Protein AF-A0AAU2XL66-F1 (afdb_monomer_lite)

Foldseek 3Di:
DFPVVVVQVVCVVVVWHFPDWDQDPQQKIKTWTADPVGDIDIDIGDHD

Radius of gyration: 10.86 Å; chains: 1; bounding box: 19×17×32 Å

Structure (mmCIF, N/CA/C/O backbone):
data_AF-A0AAU2XL66-F1
#
_entry.id   AF-A0AAU2XL66-F1
#
loop_
_atom_site.group_PDB
_atom_site.id
_atom_site.type_symbol
_atom_site.label_atom_id
_atom_site.label_alt_id
_atom_site.label_comp_id
_atom_site.label_asym_id
_atom_site.label_entity_id
_atom_site.label_seq_id
_atom_site.pdbx_PDB_ins_code
_atom_site.Cartn_x
_atom_site.Cartn_y
_atom_site.Cartn_z
_atom_site.occupancy
_atom_site.B_iso_or_equiv
_atom_site.auth_seq_id
_atom_site.auth_comp_id
_atom_site.auth_asym_id
_atom_site.auth_atom_id
_atom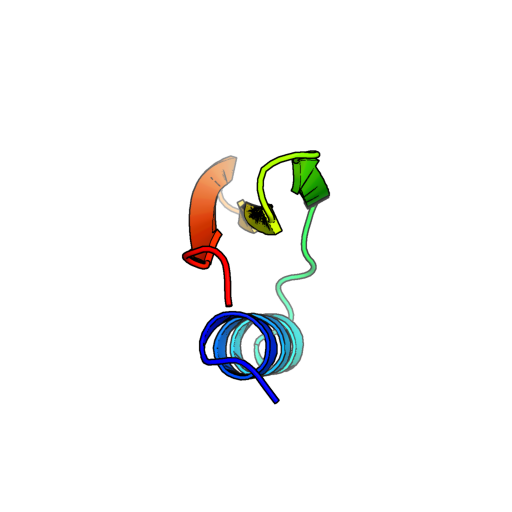_site.pdbx_PDB_model_num
ATOM 1 N N . MET A 1 1 ? -1.515 -11.885 -13.843 1.00 53.62 1 MET A N 1
ATOM 2 C CA . MET A 1 1 ? -1.826 -11.550 -12.444 1.00 53.62 1 MET A CA 1
ATOM 3 C C . MET A 1 1 ? -0.517 -11.706 -11.709 1.00 53.62 1 MET A C 1
ATOM 5 O O . MET A 1 1 ? -0.012 -12.817 -11.646 1.00 53.62 1 MET A O 1
ATOM 9 N N . ASP A 1 2 ? 0.111 -10.581 -11.398 1.00 67.69 2 ASP A N 1
ATOM 10 C CA . ASP A 1 2 ? 1.478 -10.504 -10.873 1.00 67.69 2 ASP A CA 1
ATOM 11 C C . ASP A 1 2 ? 1.533 -11.012 -9.420 1.00 67.69 2 ASP A C 1
ATOM 13 O O . ASP A 1 2 ? 0.527 -10.924 -8.710 1.00 67.69 2 ASP A O 1
ATOM 17 N N . ASP A 1 3 ? 2.685 -11.514 -8.958 1.00 80.88 3 ASP A N 1
ATOM 18 C CA . ASP A 1 3 ? 2.895 -11.931 -7.561 1.00 80.88 3 ASP A CA 1
ATOM 19 C C . ASP A 1 3 ? 2.492 -10.844 -6.551 1.00 80.88 3 ASP A C 1
ATOM 21 O O . ASP A 1 3 ? 2.037 -11.152 -5.446 1.00 80.88 3 ASP A O 1
ATOM 25 N N . LEU A 1 4 ? 2.627 -9.566 -6.923 1.00 82.06 4 LEU A N 1
ATOM 26 C CA . LEU A 1 4 ? 2.196 -8.447 -6.096 1.00 82.06 4 LEU A CA 1
ATOM 27 C C . LEU A 1 4 ? 0.673 -8.392 -5.937 1.00 82.06 4 LEU A C 1
ATOM 29 O O . LEU A 1 4 ? 0.197 -8.162 -4.831 1.00 82.06 4 LEU A O 1
ATOM 33 N N . ASP A 1 5 ? -0.085 -8.629 -7.006 1.00 82.19 5 ASP A N 1
ATOM 34 C CA . ASP A 1 5 ? -1.553 -8.582 -6.995 1.00 82.19 5 ASP A CA 1
ATOM 35 C C . ASP A 1 5 ? -2.134 -9.695 -6.111 1.00 82.19 5 ASP A C 1
ATOM 37 O O . ASP A 1 5 ? -2.995 -9.449 -5.267 1.00 82.19 5 ASP A O 1
ATOM 41 N N . ALA A 1 6 ? -1.561 -10.901 -6.201 1.00 86.00 6 ALA A N 1
ATOM 42 C CA . ALA A 1 6 ? -1.931 -12.023 -5.341 1.00 86.00 6 ALA A CA 1
ATOM 43 C C . ALA A 1 6 ? -1.638 -11.743 -3.855 1.00 86.00 6 ALA A C 1
ATOM 45 O O . ALA A 1 6 ? -2.435 -12.095 -2.982 1.00 86.00 6 ALA A O 1
ATOM 46 N N . ARG A 1 7 ? -0.512 -11.079 -3.555 1.00 84.75 7 ARG A N 1
ATOM 47 C CA . ARG A 1 7 ? -0.184 -10.654 -2.185 1.00 84.75 7 ARG A CA 1
ATOM 48 C C . ARG A 1 7 ? -1.144 -9.580 -1.690 1.00 84.75 7 ARG A C 1
ATOM 50 O O . ARG A 1 7 ? -1.636 -9.704 -0.575 1.00 84.75 7 ARG A O 1
ATOM 57 N N . VAL A 1 8 ? -1.440 -8.573 -2.512 1.00 84.9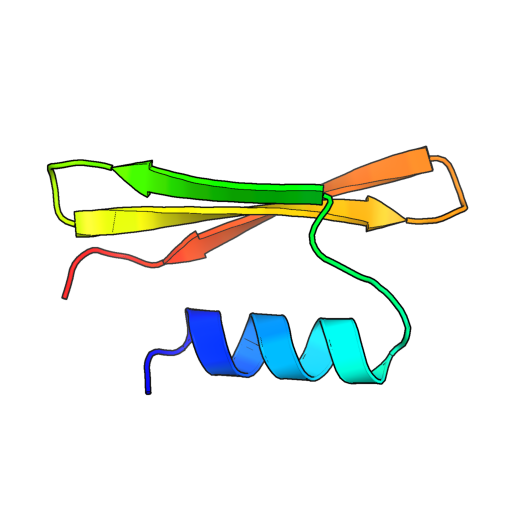4 8 VAL A N 1
ATOM 58 C CA . VAL A 1 8 ? -2.383 -7.495 -2.177 1.00 84.94 8 VAL A CA 1
ATOM 59 C C . VAL A 1 8 ? -3.763 -8.065 -1.858 1.00 84.94 8 VAL A C 1
ATOM 61 O O . VAL A 1 8 ? -4.314 -7.767 -0.802 1.00 84.94 8 VAL A O 1
ATOM 64 N N . ALA A 1 9 ? -4.279 -8.953 -2.710 1.00 86.31 9 ALA A N 1
ATOM 65 C CA . ALA A 1 9 ? -5.564 -9.610 -2.493 1.00 86.31 9 ALA A CA 1
ATOM 66 C C . ALA A 1 9 ? -5.580 -10.448 -1.201 1.00 86.31 9 ALA A C 1
ATOM 68 O O . ALA A 1 9 ? -6.541 -10.386 -0.438 1.00 86.31 9 ALA A O 1
ATOM 69 N N . GLY A 1 10 ? -4.502 -11.186 -0.914 1.00 87.38 10 GLY A N 1
ATOM 70 C CA . GLY A 1 10 ? -4.389 -11.977 0.314 1.00 87.38 10 GLY A CA 1
ATOM 71 C C . GLY A 1 10 ? -4.277 -11.142 1.595 1.00 87.38 10 GLY A C 1
ATOM 72 O O . GLY A 1 10 ? -4.688 -11.601 2.658 1.00 87.38 10 GLY A O 1
ATOM 73 N N . ILE A 1 11 ? -3.728 -9.927 1.520 1.00 84.31 11 ILE A N 1
ATOM 74 C CA . ILE A 1 11 ? -3.655 -8.997 2.658 1.00 84.31 11 ILE A CA 1
ATOM 75 C C . ILE A 1 11 ? -5.020 -8.325 2.877 1.00 84.31 11 ILE A C 1
ATOM 77 O O . ILE A 1 11 ? -5.488 -8.265 4.015 1.00 84.31 11 ILE A O 1
ATOM 81 N N . ALA A 1 12 ? -5.701 -7.935 1.795 1.00 84.44 12 ALA A N 1
ATOM 82 C CA . ALA A 1 12 ? -7.053 -7.380 1.845 1.00 84.44 12 ALA A CA 1
ATOM 83 C C . ALA A 1 12 ? -8.079 -8.371 2.425 1.00 84.44 12 ALA A C 1
ATOM 85 O O . ALA A 1 12 ? -8.899 -7.985 3.254 1.00 84.44 12 ALA A O 1
ATOM 86 N N . ASP A 1 13 ? -7.986 -9.661 2.076 1.00 85.75 13 ASP A N 1
ATOM 87 C CA . ASP A 1 13 ? -8.821 -10.733 2.653 1.00 85.75 13 ASP A CA 1
ATOM 88 C C . ASP A 1 13 ? -8.667 -10.848 4.182 1.00 85.75 13 ASP A C 1
ATOM 90 O O . ASP A 1 13 ? -9.612 -11.159 4.904 1.00 85.75 13 ASP A O 1
ATOM 94 N N . ARG A 1 14 ? -7.485 -10.501 4.705 1.00 84.06 14 ARG A N 1
ATOM 95 C CA . ARG A 1 14 ? -7.196 -10.479 6.149 1.00 84.06 14 ARG A CA 1
ATOM 96 C C . ARG A 1 14 ? -7.681 -9.197 6.835 1.00 84.06 14 ARG A C 1
ATOM 98 O O . ARG A 1 14 ? -7.452 -9.042 8.031 1.00 84.06 14 ARG A O 1
ATOM 105 N N . GLY A 1 15 ? -8.339 -8.296 6.101 1.00 83.88 15 GLY A N 1
ATOM 106 C CA . GLY A 1 15 ? -8.864 -7.026 6.605 1.00 83.88 15 GLY A CA 1
ATOM 107 C C . GLY A 1 15 ? -7.844 -5.887 6.643 1.00 83.88 15 GLY A C 1
ATOM 108 O O . GLY A 1 15 ? -8.086 -4.883 7.308 1.00 83.88 15 GLY A O 1
ATOM 109 N N . LEU A 1 16 ? -6.705 -6.035 5.962 1.00 83.81 16 LEU A N 1
ATOM 110 C CA . LEU A 1 16 ? -5.675 -5.001 5.857 1.00 83.81 16 LEU A CA 1
ATOM 111 C C . LEU A 1 16 ? -5.729 -4.374 4.464 1.00 83.81 16 LEU A C 1
ATOM 113 O O . LEU A 1 16 ? -5.327 -4.986 3.475 1.00 83.81 16 LEU A O 1
ATOM 117 N N . GLU A 1 17 ? -6.222 -3.143 4.377 1.00 82.75 17 GLU A N 1
ATOM 118 C CA . GLU A 1 17 ? -6.264 -2.418 3.109 1.00 82.75 17 GLU A CA 1
ATOM 119 C C . GLU A 1 17 ? -4.951 -1.662 2.849 1.00 82.75 17 GLU A C 1
ATOM 121 O O . GLU A 1 17 ? -4.336 -1.127 3.779 1.00 82.75 17 GLU A O 1
ATOM 126 N N . PRO A 1 18 ? -4.491 -1.602 1.588 1.00 85.88 18 PRO A N 1
ATOM 127 C CA . PRO A 1 18 ? -3.312 -0.832 1.232 1.00 85.88 18 PRO A CA 1
ATOM 128 C C . PRO A 1 18 ? -3.563 0.661 1.440 1.00 85.88 18 PRO A C 1
ATOM 130 O O . PRO A 1 18 ? -4.522 1.234 0.930 1.00 85.88 18 PRO A O 1
ATOM 133 N N . THR A 1 19 ? -2.655 1.309 2.159 1.00 88.12 19 THR A N 1
ATOM 134 C CA . THR A 1 19 ? -2.705 2.748 2.438 1.00 88.12 19 THR A CA 1
ATOM 135 C C . THR A 1 19 ? -2.196 3.571 1.257 1.00 88.12 19 THR A C 1
ATOM 137 O O . THR A 1 19 ? -2.698 4.662 1.000 1.00 88.12 19 THR A O 1
ATOM 140 N N . SER A 1 20 ? -1.214 3.052 0.515 1.00 85.94 20 SER A N 1
ATOM 141 C CA . SER A 1 20 ? -0.731 3.669 -0.724 1.00 85.94 20 SER A CA 1
ATOM 142 C C . SER A 1 20 ? -0.376 2.600 -1.746 1.00 85.94 20 SER A C 1
ATOM 144 O O . SER A 1 20 ? 0.191 1.565 -1.398 1.00 85.94 20 SER A O 1
ATOM 146 N N . SER A 1 21 ? -0.674 2.863 -3.016 1.00 86.88 21 SER A N 1
ATOM 147 C CA . SER A 1 21 ? -0.172 2.072 -4.136 1.00 86.88 21 SER A CA 1
ATOM 148 C C . SER A 1 21 ? 0.424 3.010 -5.180 1.00 86.88 21 SER A C 1
ATOM 150 O O . SER A 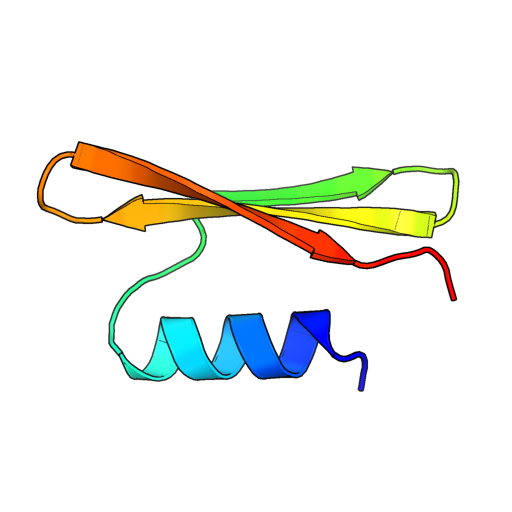1 21 ? -0.246 3.888 -5.718 1.00 86.88 21 SER A O 1
ATOM 152 N N . GLU A 1 22 ? 1.712 2.841 -5.443 1.00 87.81 22 GLU A N 1
ATOM 153 C CA . GLU A 1 22 ? 2.484 3.645 -6.378 1.00 87.81 22 GLU A CA 1
ATOM 154 C C . GLU A 1 22 ? 3.014 2.741 -7.485 1.00 87.81 22 GLU A C 1
ATOM 156 O O . GLU A 1 22 ? 3.646 1.714 -7.237 1.00 87.81 22 GLU A O 1
ATOM 161 N N . THR A 1 23 ? 2.762 3.126 -8.733 1.00 86.25 23 THR A N 1
ATOM 162 C CA . THR A 1 23 ? 3.390 2.497 -9.897 1.00 86.25 23 THR A CA 1
ATOM 163 C C . THR A 1 23 ? 4.381 3.484 -10.484 1.00 86.25 23 THR A C 1
ATOM 165 O O . THR A 1 23 ? 4.007 4.562 -10.944 1.00 86.25 23 THR A O 1
ATOM 168 N N . TYR A 1 24 ? 5.655 3.123 -10.446 1.00 85.19 24 TYR A N 1
ATOM 169 C CA . TYR A 1 24 ? 6.732 3.921 -10.999 1.00 85.19 24 TYR A CA 1
ATOM 170 C C . TYR A 1 24 ? 6.800 3.747 -12.519 1.00 85.19 24 TYR A C 1
ATOM 172 O O . TYR A 1 24 ? 6.459 2.702 -13.075 1.00 85.19 24 TYR A O 1
ATOM 1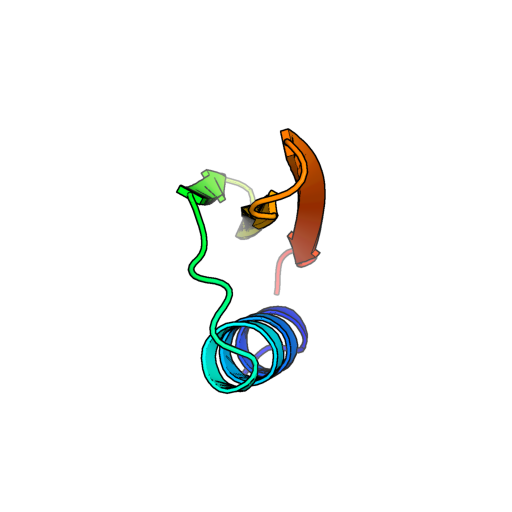80 N N . ALA A 1 25 ? 7.293 4.777 -13.208 1.00 80.62 25 ALA A N 1
ATOM 181 C CA . ALA 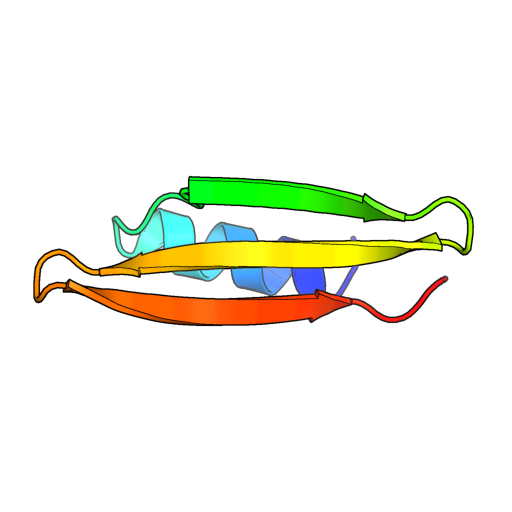A 1 25 ? 7.389 4.801 -14.669 1.00 80.62 25 ALA A CA 1
ATOM 182 C C . ALA A 1 25 ? 8.317 3.716 -15.253 1.00 80.62 25 ALA A C 1
ATOM 184 O O . ALA A 1 25 ? 8.200 3.368 -16.422 1.00 80.62 25 ALA A O 1
ATOM 185 N N . ASN A 1 26 ? 9.222 3.163 -14.442 1.00 82.88 26 ASN A N 1
ATOM 186 C CA . ASN A 1 26 ? 10.078 2.031 -14.803 1.00 82.88 26 ASN A CA 1
ATOM 187 C C . ASN A 1 26 ? 9.373 0.666 -14.673 1.00 82.88 26 ASN A C 1
ATOM 189 O O . ASN A 1 26 ? 10.040 -0.357 -14.778 1.00 82.88 26 ASN A O 1
ATOM 193 N N . GLY A 1 27 ? 8.065 0.644 -14.399 1.00 82.62 27 GLY A N 1
ATOM 194 C CA . GLY A 1 27 ? 7.261 -0.569 -14.243 1.00 82.62 27 GLY A CA 1
ATOM 195 C C . GLY A 1 27 ? 7.284 -1.169 -12.836 1.00 82.62 27 GLY A C 1
ATOM 196 O O . GLY A 1 27 ? 6.502 -2.074 -12.559 1.00 82.62 27 GLY A O 1
ATOM 197 N N . VAL A 1 28 ? 8.134 -0.664 -11.934 1.00 87.50 28 VAL A N 1
ATOM 198 C CA . VAL A 1 28 ? 8.148 -1.096 -10.530 1.00 87.50 28 VAL A CA 1
ATOM 199 C C . VAL A 1 28 ? 6.848 -0.666 -9.868 1.00 87.50 28 VAL A C 1
ATOM 201 O O . VAL A 1 28 ? 6.398 0.468 -10.029 1.00 87.50 28 VAL A O 1
ATOM 204 N N . ARG A 1 29 ? 6.264 -1.553 -9.071 1.00 88.69 29 ARG A N 1
ATOM 205 C CA . ARG A 1 29 ? 5.085 -1.247 -8.258 1.00 88.69 29 ARG A CA 1
ATOM 206 C C . ARG A 1 29 ? 5.449 -1.333 -6.789 1.00 88.69 29 ARG A C 1
ATOM 208 O O . ARG A 1 29 ? 6.194 -2.223 -6.389 1.00 88.69 29 ARG A O 1
ATOM 215 N N . LYS A 1 30 ? 4.918 -0.427 -5.983 1.00 88.06 30 LYS A N 1
ATOM 216 C CA . LYS A 1 30 ? 5.073 -0.421 -4.533 1.00 88.06 30 LYS A CA 1
ATOM 217 C C . LYS A 1 30 ? 3.708 -0.252 -3.895 1.00 88.06 30 LYS A C 1
ATOM 219 O O . LYS A 1 30 ? 2.944 0.619 -4.291 1.00 88.06 30 LYS A O 1
ATOM 224 N N . VAL A 1 31 ? 3.415 -1.079 -2.906 1.00 90.69 31 VAL A N 1
ATOM 225 C CA . VAL A 1 31 ? 2.192 -0.992 -2.114 1.00 90.69 31 VAL A CA 1
ATOM 226 C C . VAL A 1 31 ? 2.578 -0.918 -0.648 1.00 90.69 31 VAL A C 1
ATOM 228 O O . VAL A 1 31 ? 3.334 -1.762 -0.176 1.00 90.69 31 VAL A O 1
ATOM 231 N N . THR A 1 32 ? 2.082 0.089 0.055 1.00 90.38 32 THR A N 1
ATOM 232 C CA . THR A 1 32 ? 2.341 0.334 1.475 1.00 90.38 32 THR A CA 1
ATOM 233 C C . THR A 1 32 ? 1.079 0.048 2.276 1.00 90.38 32 THR A C 1
ATOM 235 O O . THR A 1 32 ? -0.014 0.446 1.873 1.00 90.38 32 THR A O 1
ATOM 238 N N . TYR A 1 33 ? 1.239 -0.613 3.416 1.00 86.88 33 TYR A N 1
ATOM 239 C CA . TYR A 1 33 ? 0.179 -0.994 4.342 1.00 86.88 33 TYR A CA 1
ATOM 240 C C . TYR A 1 33 ? 0.500 -0.474 5.732 1.00 86.88 33 TYR A C 1
ATOM 242 O O . TYR A 1 33 ? 1.659 -0.514 6.150 1.00 86.88 33 TYR A O 1
ATOM 250 N N . HIS A 1 34 ? -0.541 -0.065 6.448 1.00 87.56 34 HIS A N 1
ATOM 251 C CA . HIS A 1 34 ? -0.488 0.211 7.874 1.00 87.56 34 HIS A CA 1
ATOM 252 C C . HIS A 1 34 ? -1.405 -0.769 8.589 1.00 87.56 34 HIS A C 1
ATOM 254 O O . HIS A 1 34 ? -2.591 -0.870 8.275 1.00 87.56 34 HIS A O 1
ATOM 260 N N . ASP A 1 35 ? -0.845 -1.502 9.539 1.00 82.31 35 ASP A N 1
ATOM 261 C CA . ASP A 1 35 ? -1.629 -2.335 10.439 1.00 82.31 35 ASP A CA 1
ATOM 262 C C . ASP A 1 35 ? -2.215 -1.490 11.589 1.00 82.31 35 ASP A C 1
ATOM 264 O O . ASP A 1 35 ? -1.650 -0.447 11.931 1.00 82.31 35 ASP A O 1
ATOM 268 N N . PRO A 1 36 ? -3.362 -1.886 12.172 1.00 79.94 36 PRO A N 1
ATOM 269 C CA . PRO A 1 36 ? -3.991 -1.201 13.305 1.00 79.94 36 PRO A CA 1
ATOM 270 C C . PRO A 1 36 ? -3.085 -0.978 14.525 1.00 79.94 36 PRO A C 1
ATOM 272 O O . PRO A 1 36 ? -3.360 -0.071 15.309 1.00 79.94 36 PRO A O 1
ATOM 275 N N . ASP A 1 37 ? -2.013 -1.753 14.687 1.00 84.69 37 ASP A N 1
ATOM 276 C CA . ASP A 1 37 ? -1.003 -1.579 15.739 1.00 84.69 37 ASP A CA 1
ATOM 277 C C . ASP A 1 37 ? -0.020 -0.426 15.416 1.00 84.69 37 ASP A C 1
ATOM 279 O O . ASP A 1 37 ? 0.799 -0.032 16.244 1.00 84.69 37 ASP A O 1
ATOM 283 N N . GLY A 1 38 ? -0.115 0.162 14.217 1.00 83.06 38 GLY A N 1
ATOM 284 C CA . GLY A 1 38 ? 0.692 1.297 13.756 1.00 83.06 38 GLY A CA 1
ATOM 285 C C . GLY A 1 38 ? 1.953 0.906 12.985 1.00 83.06 38 GLY A C 1
ATOM 286 O O . GLY A 1 38 ? 2.767 1.772 12.662 1.00 83.06 38 GLY A O 1
ATOM 287 N N . ASN A 1 39 ? 2.125 -0.379 12.673 1.00 87.12 39 ASN A N 1
ATOM 288 C CA . ASN A 1 39 ? 3.268 -0.868 11.907 1.00 87.12 39 ASN A CA 1
ATOM 289 C C . ASN A 1 39 ? 3.095 -0.592 10.406 1.00 87.12 39 ASN A C 1
ATOM 291 O O . ASN A 1 39 ? 2.021 -0.825 9.852 1.00 87.12 39 ASN A O 1
ATOM 295 N N . GLU A 1 40 ? 4.167 -0.144 9.745 1.00 89.12 40 GLU A N 1
ATOM 296 C CA . GLU A 1 40 ? 4.210 0.064 8.292 1.00 89.12 40 GLU A CA 1
ATOM 297 C C . GLU A 1 40 ? 4.942 -1.092 7.598 1.00 89.12 40 GLU A C 1
ATOM 299 O O . GLU A 1 40 ? 6.051 -1.471 7.991 1.00 89.12 40 GLU A O 1
ATOM 304 N N . PHE A 1 41 ? 4.356 -1.616 6.518 1.00 86.56 41 PHE A N 1
ATOM 305 C CA . PHE A 1 41 ? 5.002 -2.612 5.661 1.00 86.56 41 PHE A CA 1
ATOM 306 C C . PHE A 1 41 ? 4.801 -2.283 4.184 1.00 86.56 41 PHE A C 1
ATOM 308 O O . PHE A 1 41 ? 3.712 -1.908 3.754 1.00 86.56 41 PHE A O 1
ATOM 315 N N . GLY A 1 42 ? 5.850 -2.477 3.385 1.00 86.19 42 GLY A N 1
ATOM 316 C CA . GLY A 1 42 ? 5.829 -2.243 1.945 1.00 86.19 42 GLY A CA 1
ATOM 317 C C . GLY A 1 42 ? 6.068 -3.518 1.143 1.00 86.19 42 GLY A C 1
ATOM 318 O O . GLY A 1 42 ? 7.035 -4.237 1.387 1.00 86.19 42 GLY A O 1
ATOM 319 N N . PHE A 1 43 ? 5.234 -3.763 0.136 1.00 84.75 43 PHE A N 1
ATOM 320 C CA . PHE A 1 43 ? 5.434 -4.802 -0.868 1.00 84.75 43 PHE A CA 1
ATOM 321 C C . PHE A 1 43 ? 5.843 -4.170 -2.197 1.00 84.75 43 PHE A C 1
ATOM 323 O O . PHE A 1 43 ? 5.134 -3.325 -2.740 1.00 84.75 43 PHE A O 1
ATOM 330 N N . GLY A 1 44 ? 6.998 -4.582 -2.719 1.00 84.56 44 GLY A N 1
ATOM 331 C CA . GLY A 1 44 ? 7.480 -4.199 -4.044 1.00 84.56 44 GLY A CA 1
ATOM 332 C C . GLY A 1 44 ? 7.262 -5.319 -5.059 1.00 84.56 44 GLY A C 1
ATOM 333 O O . GLY A 1 44 ? 7.611 -6.466 -4.783 1.00 84.56 44 GLY A O 1
ATOM 334 N N . GLY A 1 45 ? 6.708 -4.979 -6.219 1.00 82.44 45 GLY A N 1
ATOM 335 C CA . GLY A 1 45 ? 6.68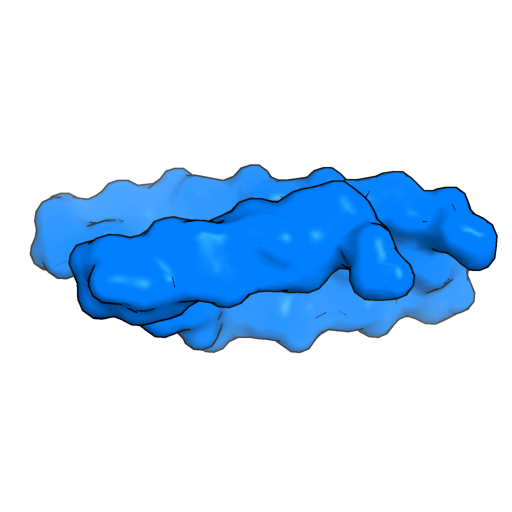0 -5.826 -7.411 1.00 82.44 45 GLY A CA 1
ATOM 336 C C . GLY A 1 45 ? 7.753 -5.374 -8.397 1.00 82.44 45 GLY A C 1
ATOM 337 O O . GLY A 1 45 ? 7.879 -4.177 -8.678 1.00 82.44 45 GLY A O 1
ATOM 338 N N . ALA A 1 46 ? 8.546 -6.324 -8.893 1.00 77.06 46 ALA A N 1
ATOM 339 C CA . ALA A 1 46 ? 9.504 -6.077 -9.966 1.00 77.06 46 ALA A CA 1
ATOM 340 C C . ALA A 1 46 ? 8.769 -5.653 -11.257 1.00 77.06 46 ALA A C 1
ATOM 342 O O . ALA A 1 46 ? 7.603 -6.004 -11.431 1.00 77.06 46 ALA A O 1
ATOM 343 N N . PRO A 1 47 ? 9.414 -4.891 -12.157 1.00 69.56 47 PRO A N 1
ATOM 344 C CA . PRO A 1 47 ? 8.807 -4.548 -13.436 1.00 69.56 47 PRO A CA 1
ATOM 345 C C . PRO A 1 47 ? 8.669 -5.805 -14.306 1.00 69.56 47 PRO A C 1
ATOM 347 O O . PRO A 1 47 ? 9.624 -6.577 -14.412 1.00 69.56 47 PRO A O 1
ATOM 350 N N . GLN A 1 48 ? 7.488 -5.999 -14.903 1.00 62.53 48 GLN A N 1
ATOM 351 C CA . GLN A 1 48 ? 7.203 -7.071 -15.867 1.00 62.53 48 GLN A CA 1
ATOM 352 C C . GLN A 1 48 ? 7.468 -6.614 -17.304 1.00 62.53 48 GLN A C 1
ATOM 354 O O . GLN A 1 48 ? 7.161 -5.438 -17.608 1.00 62.53 48 GLN A O 1
#

pLDDT: mean 83.26, std 6.8, range [53.62, 90.69]

Secondary structure (DSSP, 8-state):
--HHHHHHHHHHHTT--EEEEEE-TTS-EEEEEE-TTS-EEEEEEPP-

Sequence (48 aa):
MDDLDARVAGIADRGLEPTSSETYANGVRKVTYHDPDGNEFGFGGAPQ